Protein AF-0000000084926993 (afdb_homodimer)

Sequence (156 aa):
MLLSEIKNSKPVVSQRSGRIVGSSESLEFVIDDEGNILSIELKKKRGFRWETEVILWDDIVVIGEDVIIANIKEGEHEMLLSEIKNSKPVVSQRSGRIVGSSESLEFVIDDEGNILSIELKKKRGFRWETEVILWDDIVVIGEDVIIANIKEGEHE

Solvent-accessible surface area (backbone atoms only — not comparable to full-atom values): 9085 Å² total; per-residue (Å²): 134,83,78,67,79,68,77,69,72,25,45,30,28,25,60,72,52,20,36,70,66,32,36,53,76,54,51,40,78,40,63,51,97,87,68,46,74,55,27,36,35,24,54,27,72,57,89,95,41,80,41,78,45,78,43,50,47,86,31,52,71,32,85,23,79,51,24,30,35,24,61,58,87,75,77,74,89,126,136,82,79,67,79,69,78,69,72,24,45,30,26,24,59,70,53,20,37,70,65,31,35,52,76,54,52,40,80,40,63,51,96,86,68,46,73,55,27,37,35,23,52,27,72,57,87,94,41,80,42,78,45,77,45,49,46,88,30,52,70,31,84,25,80,51,25,30,36,25,61,58,88,75,76,74,89,125

Organism: Caldicellulosiruptor owensensis (strain ATCC 700167 / DSM 13100 / OL) (NCBI:txid632518)

pLDDT: mean 87.92, std 17.5, range [30.42, 98.44]

Foldseek 3Di:
DPPPVPPDWAFEAAPVPRDGPATPVQKDFDADPVGDTFWIWGWDDDDPDIDIDIAGPVQFDDPDPRHTYGNGDPDDDD/DPPPVPPDWAFEAAPVPRDGPATPVQKDFDADPVGDTFWIWGWDDDDPDIDIDIAGPVQFDDPDPRHTYGHGDPDDDD

Nearest PDB structures (foldseek):
  8qqn-assembly1_PG  TM=6.138E-01  e=1.942E-01  Haloferax tailed virus 1
  8qsy-assembly1_PK  TM=6.026E-01  e=4.173E-01  Haloferax tailed virus 1
  8x15-assembly1_O  TM=6.884E-01  e=2.167E+00  Homo sapiens
  8oo7-assembly1_D  TM=4.786E-01  e=3.904E+00  Thermochaetoides thermophila
  6jzb-assembly1_A  TM=3.628E-01  e=8.388E+00  Streptococcus pneumoniae

Secondary structure (DSSP, 8-state):
-------PPPEEEETTT--EEEEGGG-EEEE-TTS-EEEEEEEEEETTEEEEEEEEGGGEEEE-SS-EEE--------/-------PPPEEEETTT--EEEEGGG-EEEE-TTS-EEEEEEEEEETTEEEEEEEEGGGEEEE-SS-EEE--------

Radius of gyration: 17.93 Å; Cα contacts (8 Å, |Δi|>4): 314; chains: 2; bounding box: 42×51×43 Å

Structure (mmCIF, N/CA/C/O backbone):
data_AF-0000000084926993-model_v1
#
loop_
_entity.id
_entity.type
_entity.pdbx_description
1 polymer 'PRC-barrel domain-containing protein'
#
loop_
_atom_site.group_PDB
_atom_site.id
_atom_site.type_symbol
_atom_site.label_atom_id
_atom_site.label_alt_id
_atom_site.label_comp_id
_atom_site.label_asym_id
_atom_site.label_entity_id
_atom_site.label_seq_id
_atom_site.pdbx_PDB_ins_code
_atom_site.Cartn_x
_atom_site.Cartn_y
_atom_site.Cartn_z
_atom_site.occupancy
_atom_site.B_iso_or_equiv
_atom_site.auth_seq_id
_atom_site.auth_comp_id
_atom_site.auth_asym_id
_atom_site.auth_atom_id
_ato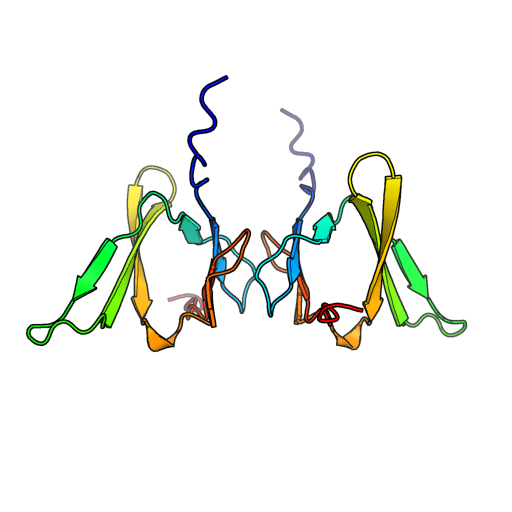m_site.pdbx_PDB_model_num
ATOM 1 N N . MET A 1 1 ? 21.281 12.617 -20.172 1 38.59 1 MET A N 1
ATOM 2 C CA . MET A 1 1 ? 20.266 12.234 -19.188 1 38.59 1 MET A CA 1
ATOM 3 C C . MET A 1 1 ? 20.844 12.25 -17.781 1 38.59 1 MET A C 1
ATOM 5 O O . MET A 1 1 ? 21.781 11.492 -17.484 1 38.59 1 MET A O 1
ATOM 9 N N . LEU A 1 2 ? 21.047 13.43 -17.062 1 42.28 2 LEU A N 1
ATOM 10 C CA . LEU A 1 2 ? 21.516 13.797 -15.727 1 42.28 2 LEU A CA 1
ATOM 11 C C . LEU A 1 2 ? 20.812 12.977 -14.648 1 42.28 2 LEU A C 1
ATOM 13 O O . LEU A 1 2 ? 19.578 12.922 -14.625 1 42.28 2 LEU A O 1
ATOM 17 N N . LEU A 1 3 ? 21.406 11.938 -14.211 1 45.06 3 LEU A N 1
ATOM 18 C CA . LEU A 1 3 ? 20.984 10.859 -13.32 1 45.06 3 LEU A CA 1
ATOM 19 C C . LEU A 1 3 ? 20.328 11.414 -12.062 1 45.06 3 LEU A C 1
ATOM 21 O O . LEU A 1 3 ? 20.891 11.328 -10.969 1 45.06 3 LEU A O 1
ATOM 25 N N . SER A 1 4 ? 19.938 12.711 -11.945 1 46.06 4 SER A N 1
ATOM 26 C CA . SER A 1 4 ? 19.281 13.156 -10.719 1 46.06 4 SER A CA 1
ATOM 27 C C . SER A 1 4 ? 18.312 12.102 -10.195 1 46.06 4 SER A C 1
ATOM 29 O O . SER A 1 4 ? 17.5 11.578 -10.961 1 46.06 4 SER A O 1
ATOM 31 N N . GLU A 1 5 ? 18.656 11.18 -9.367 1 48.94 5 GLU A N 1
ATOM 32 C CA . GLU A 1 5 ? 17.766 10.242 -8.68 1 48.94 5 GLU A CA 1
ATOM 33 C C . GLU A 1 5 ? 16.422 10.891 -8.359 1 48.94 5 GLU A C 1
ATOM 35 O O . GLU A 1 5 ? 16.297 11.633 -7.383 1 48.94 5 GLU A O 1
ATOM 40 N N . ILE A 1 6 ? 15.711 11.492 -9.211 1 53.34 6 ILE A N 1
ATOM 41 C CA . ILE A 1 6 ? 14.391 12.117 -9.133 1 53.34 6 ILE A CA 1
ATOM 42 C C . ILE A 1 6 ? 13.523 11.359 -8.133 1 53.34 6 ILE A C 1
ATOM 44 O O . ILE A 1 6 ? 13.25 10.164 -8.312 1 53.34 6 ILE A O 1
ATOM 48 N N . LYS A 1 7 ? 13.867 11.617 -6.926 1 61.44 7 LYS A N 1
ATOM 49 C CA . LYS A 1 7 ? 12.977 11.078 -5.902 1 61.44 7 LYS A CA 1
ATOM 50 C C . LYS A 1 7 ? 11.516 11.195 -6.328 1 61.44 7 LYS A C 1
ATOM 52 O O . LYS A 1 7 ? 11.023 12.305 -6.562 1 61.44 7 LYS A O 1
ATOM 57 N N . ASN A 1 8 ? 10.898 10.18 -6.891 1 80.56 8 ASN A N 1
ATOM 58 C CA . ASN A 1 8 ? 9.516 10.133 -7.34 1 80.56 8 ASN A CA 1
ATOM 59 C C . ASN A 1 8 ? 8.539 10.188 -6.168 1 80.56 8 ASN A C 1
ATOM 61 O O . ASN A 1 8 ? 8.875 9.773 -5.055 1 80.56 8 ASN A O 1
ATOM 65 N N . SER A 1 9 ? 7.566 11.023 -6.371 1 93.31 9 SER A N 1
ATOM 66 C CA . SER A 1 9 ? 6.469 11.102 -5.414 1 93.31 9 SER A CA 1
ATOM 67 C C . SER A 1 9 ? 5.938 9.711 -5.07 1 93.31 9 SER A C 1
ATOM 69 O O . SER A 1 9 ? 5.75 8.875 -5.957 1 93.31 9 SER A O 1
ATOM 71 N N . LYS A 1 10 ? 5.945 9.469 -3.77 1 96.44 10 LYS A N 1
ATOM 72 C CA . LYS A 1 10 ? 5.395 8.203 -3.293 1 96.44 10 LYS A CA 1
ATOM 73 C C . LYS A 1 10 ? 3.973 8.383 -2.771 1 96.44 10 LYS A C 1
ATOM 75 O O . LYS A 1 10 ? 3.711 9.281 -1.966 1 96.44 10 LYS A O 1
ATOM 80 N N . PRO A 1 11 ? 3.061 7.539 -3.289 1 96.94 11 PRO A N 1
ATOM 81 C CA . PRO A 1 11 ? 1.726 7.605 -2.689 1 96.94 11 PRO A CA 1
ATOM 82 C C . PRO A 1 11 ? 1.713 7.176 -1.226 1 96.94 11 PRO A C 1
ATOM 84 O O . PRO A 1 11 ? 2.5 6.312 -0.826 1 96.94 11 PRO A O 1
ATOM 87 N N . VAL A 1 12 ? 0.849 7.82 -0.45 1 97.56 12 VAL A N 1
ATOM 88 C CA . VAL A 1 12 ? 0.584 7.406 0.925 1 97.56 12 VAL A CA 1
ATOM 89 C C . VAL A 1 12 ? -0.721 6.617 0.986 1 97.56 12 VAL A C 1
ATOM 91 O O . VAL A 1 12 ? -1.783 7.133 0.628 1 97.56 12 VAL A O 1
ATOM 94 N N . VAL A 1 13 ? -0.571 5.395 1.457 1 97.31 13 VAL A N 1
ATOM 95 C CA . VAL A 1 13 ? -1.697 4.469 1.377 1 97.31 13 VAL A CA 1
ATOM 96 C C . VAL A 1 13 ? -2.131 4.059 2.783 1 97.31 13 VAL A C 1
ATOM 98 O O . VAL A 1 13 ? -1.29 3.838 3.658 1 97.31 13 VAL A O 1
ATOM 101 N N . SER A 1 14 ? -3.51 4.008 2.959 1 96.94 14 SER A N 1
ATOM 102 C CA . SER A 1 14 ? -4.07 3.49 4.203 1 96.94 14 SER A CA 1
ATOM 103 C C . SER A 1 14 ? -3.959 1.97 4.266 1 96.94 14 SER A C 1
ATOM 105 O O . SER A 1 14 ? -4.43 1.269 3.369 1 96.94 14 SER A O 1
ATOM 107 N N . GLN A 1 15 ? -3.33 1.521 5.305 1 96.56 15 GLN A N 1
ATOM 108 C CA . GLN A 1 15 ? -3.152 0.084 5.488 1 96.56 15 GLN A CA 1
ATOM 109 C C . GLN A 1 15 ? -4.496 -0.634 5.539 1 96.56 15 GLN A C 1
ATOM 111 O O . GLN A 1 15 ? -4.629 -1.751 5.035 1 96.56 15 GLN A O 1
ATOM 116 N N . ARG A 1 16 ? -5.461 0.082 6.012 1 95.69 16 ARG A N 1
ATOM 117 C CA . ARG A 1 16 ? -6.75 -0.543 6.289 1 95.69 16 ARG A CA 1
ATOM 118 C C . ARG A 1 16 ? -7.602 -0.623 5.027 1 95.69 16 ARG A C 1
ATOM 120 O O . ARG A 1 16 ? -8.141 -1.683 4.703 1 95.69 16 ARG A O 1
ATOM 127 N N . SER A 1 17 ? -7.719 0.468 4.297 1 95.62 17 SER A N 1
ATOM 128 C CA . SER A 1 17 ? -8.656 0.511 3.18 1 95.62 17 SER A CA 1
ATOM 129 C C . SER A 1 17 ? -7.934 0.371 1.844 1 95.62 17 SER A C 1
ATOM 131 O O . SER A 1 17 ? -8.57 0.136 0.812 1 95.62 17 SER A O 1
ATOM 133 N N . GLY A 1 18 ? -6.645 0.482 1.858 1 96.94 18 GLY A N 1
ATOM 134 C CA . GLY A 1 18 ? -5.891 0.492 0.613 1 96.94 18 GLY A CA 1
ATOM 135 C C . GLY A 1 18 ? -6.09 1.761 -0.193 1 96.94 18 GLY A C 1
ATOM 136 O O . GLY A 1 18 ? -5.719 1.821 -1.366 1 96.94 18 GLY A O 1
ATOM 137 N N . ARG A 1 19 ? -6.742 2.773 0.416 1 95.56 19 ARG A N 1
ATOM 138 C CA . ARG A 1 19 ? -6.973 4.039 -0.276 1 95.56 19 ARG A CA 1
ATOM 139 C C . ARG A 1 19 ? -5.715 4.902 -0.273 1 95.56 19 ARG A C 1
ATOM 141 O O . ARG A 1 19 ? -5.035 5.012 0.749 1 95.56 19 ARG A O 1
ATOM 148 N N . ILE A 1 20 ? -5.488 5.496 -1.408 1 95.38 20 ILE A N 1
ATOM 149 C CA . ILE A 1 20 ? -4.438 6.508 -1.476 1 95.38 20 ILE A CA 1
ATOM 150 C C . ILE A 1 20 ? -4.953 7.828 -0.912 1 95.38 20 ILE A C 1
ATOM 152 O O . ILE A 1 20 ? -5.926 8.391 -1.422 1 95.38 20 ILE A O 1
ATOM 156 N N . VAL A 1 21 ? -4.266 8.375 0.109 1 94 21 VAL A N 1
ATOM 157 C CA . VAL A 1 21 ? -4.793 9.547 0.809 1 94 21 VAL A CA 1
ATOM 158 C C . VAL A 1 21 ? -3.99 10.789 0.422 1 94 21 VAL A C 1
ATOM 160 O O . VAL A 1 21 ? -4.344 11.906 0.802 1 94 21 VAL A O 1
ATOM 163 N N . GLY A 1 22 ? -2.855 10.578 -0.222 1 94.56 22 GLY A N 1
ATOM 164 C CA . GLY A 1 22 ? -1.979 11.664 -0.63 1 94.56 22 GLY A CA 1
ATOM 165 C C . GLY A 1 22 ? -0.66 11.18 -1.205 1 94.56 22 GLY A C 1
ATOM 166 O O . GLY A 1 22 ? -0.545 10.031 -1.631 1 94.56 22 GLY A O 1
ATOM 167 N N . SER A 1 23 ? 0.221 12.133 -1.281 1 95.25 23 SER A N 1
ATOM 168 C CA . SER A 1 23 ? 1.527 11.828 -1.854 1 95.25 23 SER A CA 1
ATOM 169 C C . SER A 1 23 ? 2.648 12.484 -1.055 1 95.25 23 SER A C 1
ATOM 171 O O . SER A 1 23 ? 2.43 13.484 -0.376 1 95.25 23 SER A O 1
ATOM 173 N N . SER A 1 24 ? 3.791 11.875 -1.234 1 95.69 24 SER A N 1
ATOM 174 C CA . SER A 1 24 ? 4.938 12.359 -0.471 1 95.69 24 SER A CA 1
ATOM 175 C C . SER A 1 24 ? 5.391 13.734 -0.963 1 95.69 24 SER A C 1
ATOM 177 O O . SER A 1 24 ? 6.113 14.438 -0.263 1 95.69 24 SER A O 1
ATOM 179 N N . GLU A 1 25 ? 4.988 14.094 -2.129 1 93.06 25 GLU A N 1
ATOM 180 C CA . GLU A 1 25 ? 5.449 15.352 -2.713 1 93.06 25 GLU A CA 1
ATOM 181 C C . GLU A 1 25 ? 4.93 16.547 -1.925 1 93.06 25 GLU A C 1
ATOM 183 O O . GLU A 1 25 ? 5.547 17.609 -1.927 1 93.06 25 GLU A O 1
ATOM 188 N N . SER A 1 26 ? 3.826 16.344 -1.287 1 92.81 26 SER A N 1
ATOM 189 C CA . SER A 1 26 ? 3.227 17.469 -0.567 1 92.81 26 SER A CA 1
ATOM 190 C C . SER A 1 26 ? 3.371 17.297 0.941 1 92.81 26 SER A C 1
ATOM 192 O O . SER A 1 26 ? 2.834 18.094 1.716 1 92.81 26 SER A O 1
ATOM 194 N N . LEU A 1 27 ? 4.086 16.344 1.309 1 94.56 27 LEU A N 1
ATOM 195 C CA . LEU A 1 27 ? 4.141 15.961 2.715 1 94.56 27 LEU A CA 1
ATOM 196 C C . LEU A 1 27 ? 4.898 17 3.533 1 94.56 27 LEU A C 1
ATOM 198 O O . LEU A 1 27 ? 5.945 17.484 3.102 1 94.56 27 LEU A O 1
ATOM 202 N N . GLU A 1 28 ? 4.344 17.406 4.789 1 96.56 28 GLU A N 1
ATOM 203 C CA . GLU A 1 28 ? 5.02 18.25 5.762 1 96.56 28 GLU A CA 1
ATOM 204 C C . GLU A 1 28 ? 5.117 17.562 7.121 1 96.56 28 GLU A C 1
ATOM 206 O O . GLU A 1 28 ? 4.164 16.922 7.57 1 96.56 28 GLU A O 1
ATOM 211 N N . PHE A 1 29 ? 6.238 17.734 7.719 1 97.56 29 PHE A N 1
ATOM 212 C CA . PHE A 1 29 ? 6.426 17.188 9.055 1 97.56 29 PHE A CA 1
ATOM 213 C C . PHE A 1 29 ? 5.961 18.172 10.117 1 97.56 29 PHE A C 1
ATOM 215 O O . PHE A 1 29 ? 6.188 19.375 10 1 97.56 29 PHE A O 1
ATOM 222 N N . VAL A 1 30 ? 5.273 17.75 11.109 1 97.69 30 VAL A N 1
ATOM 223 C CA . VAL A 1 30 ? 5.004 18.484 12.336 1 97.69 30 VAL A CA 1
ATO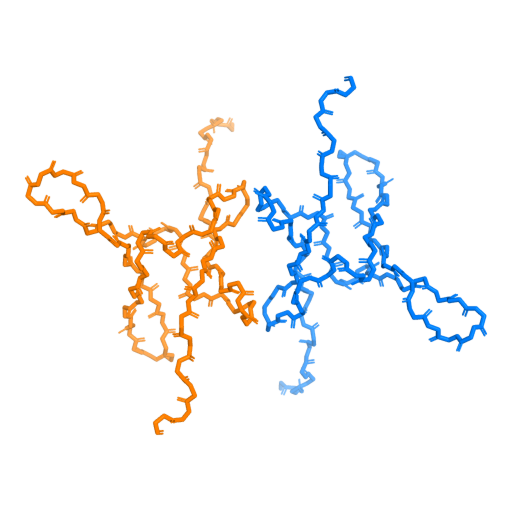M 224 C C . VAL A 1 30 ? 6.016 18.094 13.414 1 97.69 30 VAL A C 1
ATOM 226 O O . VAL A 1 30 ? 6.047 16.953 13.859 1 97.69 30 VAL A O 1
ATOM 229 N N . ILE A 1 31 ? 6.832 19.094 13.875 1 97.75 31 ILE A N 1
ATOM 230 C CA . ILE A 1 31 ? 7.945 18.812 14.773 1 97.75 31 ILE A CA 1
ATOM 231 C C . ILE A 1 31 ? 7.734 19.562 16.094 1 97.75 31 ILE A C 1
ATOM 233 O O . ILE A 1 31 ? 7.32 20.719 16.094 1 97.75 31 ILE A O 1
ATOM 237 N N . ASP A 1 32 ? 7.922 18.828 17.156 1 97.38 32 ASP A N 1
ATOM 238 C CA . ASP A 1 32 ? 7.773 19.516 18.438 1 97.38 32 ASP A CA 1
ATOM 239 C C . ASP A 1 32 ? 9.016 20.328 18.781 1 97.38 32 ASP A C 1
ATOM 241 O O . ASP A 1 32 ? 9.945 20.406 17.969 1 97.38 32 ASP A O 1
ATOM 245 N N . ASP A 1 33 ? 9.047 20.891 19.969 1 97.25 33 ASP A N 1
ATOM 246 C CA . ASP A 1 33 ? 10.109 21.812 20.375 1 97.25 33 ASP A CA 1
ATOM 247 C C . ASP A 1 33 ? 11.43 21.078 20.562 1 97.25 33 ASP A C 1
ATOM 249 O O . ASP A 1 33 ? 12.5 21.688 20.516 1 97.25 33 ASP A O 1
ATOM 253 N N . GLU A 1 34 ? 11.359 19.812 20.812 1 97.25 34 GLU A N 1
ATOM 254 C CA . GLU A 1 34 ? 12.555 19.016 21.062 1 97.25 34 GLU A CA 1
ATOM 255 C C . GLU A 1 34 ? 13.102 18.422 19.781 1 97.25 34 GLU A C 1
ATOM 257 O O . GLU A 1 34 ? 14.164 17.781 19.781 1 97.25 34 GLU A O 1
ATOM 262 N N . GLY A 1 35 ? 12.461 18.594 18.688 1 96.88 35 GLY A N 1
ATOM 263 C CA . GLY A 1 35 ? 12.953 18.125 17.406 1 96.88 35 GLY A CA 1
ATOM 264 C C . GLY A 1 35 ? 12.391 16.781 17 1 96.88 35 GLY A C 1
ATOM 265 O O . GLY A 1 35 ? 12.82 16.188 16.016 1 96.88 35 GLY A O 1
ATOM 266 N N . ASN A 1 36 ? 11.391 16.375 17.75 1 97.5 36 ASN A N 1
ATOM 267 C CA . ASN A 1 36 ? 10.773 15.094 17.406 1 97.5 36 ASN A CA 1
ATOM 268 C C . ASN A 1 36 ? 9.656 15.273 16.375 1 97.5 36 ASN A C 1
ATOM 270 O O . ASN A 1 36 ? 8.906 16.25 16.438 1 97.5 36 ASN A O 1
ATOM 274 N N . ILE A 1 37 ? 9.656 14.273 15.523 1 97.69 37 ILE A N 1
ATOM 275 C CA . ILE A 1 37 ? 8.547 14.305 14.578 1 97.69 37 ILE A CA 1
ATOM 276 C C . ILE A 1 37 ? 7.281 13.781 15.258 1 97.69 37 ILE A C 1
ATOM 278 O O . ILE A 1 37 ? 7.262 12.656 15.766 1 97.69 37 ILE A O 1
ATOM 282 N N . LEU A 1 38 ? 6.25 14.539 15.234 1 97.88 38 LEU A N 1
ATOM 283 C CA . LEU A 1 38 ? 4.992 14.172 15.875 1 97.88 38 LEU A CA 1
ATOM 284 C C . LEU A 1 38 ? 4.023 13.57 14.867 1 97.88 38 LEU A C 1
ATOM 286 O O . LEU A 1 38 ? 3.35 12.578 15.164 1 97.88 38 LEU A O 1
ATOM 290 N N . SER A 1 39 ? 3.9 14.164 13.695 1 98.12 39 SER A N 1
ATOM 291 C CA . SER A 1 39 ? 2.971 13.734 12.656 1 98.12 39 SER A CA 1
ATOM 292 C C . SER A 1 39 ? 3.387 14.266 11.289 1 98.12 39 SER A C 1
ATOM 294 O O . SER A 1 39 ? 4.305 15.086 11.188 1 98.12 39 SER A O 1
ATOM 296 N N . ILE A 1 40 ? 2.828 13.734 10.32 1 97.81 40 ILE A N 1
ATOM 297 C CA . ILE A 1 40 ? 2.967 14.289 8.977 1 97.81 40 ILE A CA 1
ATOM 298 C C . ILE A 1 40 ? 1.623 14.828 8.492 1 97.81 40 ILE A C 1
ATOM 300 O O . ILE A 1 40 ? 0.567 14.352 8.922 1 97.81 40 ILE A O 1
ATOM 304 N N . GLU A 1 41 ? 1.713 15.766 7.637 1 97.12 41 GLU A N 1
ATOM 305 C CA . GLU A 1 41 ? 0.532 16.344 7.008 1 97.12 41 GLU A CA 1
ATOM 306 C C . GLU A 1 41 ? 0.629 16.281 5.484 1 97.12 41 GLU A C 1
ATOM 308 O O . GLU A 1 41 ? 1.646 16.672 4.902 1 97.12 41 GLU A O 1
ATOM 313 N N . LEU A 1 42 ? -0.429 15.727 4.949 1 95.56 42 LEU A N 1
ATOM 314 C CA . LEU A 1 42 ? -0.521 15.625 3.498 1 95.56 42 LEU A CA 1
ATOM 315 C C . LEU A 1 42 ? -1.615 16.547 2.957 1 95.56 42 LEU A C 1
ATOM 317 O O . LEU A 1 42 ? -2.682 16.672 3.562 1 95.56 42 LEU A O 1
ATOM 321 N N . LYS A 1 43 ? -1.318 17.047 1.778 1 93.38 43 LYS A N 1
ATOM 322 C CA . LYS A 1 43 ? -2.365 17.781 1.069 1 93.38 43 LYS A CA 1
ATOM 323 C C . LYS A 1 43 ? -3.064 16.875 0.05 1 93.38 43 LYS A C 1
ATOM 325 O O . LYS A 1 43 ? -2.412 16.125 -0.672 1 93.38 43 LYS A O 1
ATOM 330 N N . LYS A 1 44 ? -4.34 16.922 0.159 1 85.62 44 LYS A N 1
ATOM 331 C CA . LYS A 1 44 ? -5.129 16.156 -0.8 1 85.62 44 LYS A CA 1
ATOM 332 C C . LYS A 1 44 ? -6.316 16.969 -1.308 1 85.62 44 LYS A C 1
ATOM 334 O O . LYS A 1 44 ? -6.805 17.859 -0.616 1 85.62 44 LYS A O 1
ATOM 339 N N . LYS A 1 45 ? -6.59 16.594 -2.502 1 85.25 45 LYS A N 1
ATOM 340 C CA . LYS A 1 45 ? -7.754 17.25 -3.086 1 85.25 45 LYS A CA 1
ATOM 341 C C . LYS A 1 45 ? -9.023 16.438 -2.859 1 85.25 45 LYS A C 1
ATOM 343 O O . LYS A 1 45 ? -9.008 15.211 -2.99 1 85.25 45 LYS A O 1
ATOM 348 N N . ARG A 1 46 ? -10.008 16.969 -2.373 1 82.62 46 ARG A N 1
ATOM 349 C CA . ARG A 1 46 ? -11.367 16.438 -2.332 1 82.62 46 ARG A CA 1
ATOM 350 C C . ARG A 1 46 ? -12.305 17.25 -3.213 1 82.62 46 ARG A C 1
ATOM 352 O O . ARG A 1 46 ? -12.805 18.297 -2.793 1 82.62 46 ARG A O 1
ATOM 359 N N . GLY A 1 47 ? -12.508 16.672 -4.348 1 85.62 47 GLY A N 1
ATOM 360 C CA . GLY A 1 47 ? -13.227 17.484 -5.316 1 85.62 47 GLY A CA 1
ATOM 361 C C . GLY A 1 47 ? -12.484 18.766 -5.695 1 85.62 47 GLY A C 1
ATOM 362 O O . GLY A 1 47 ? -11.367 18.703 -6.207 1 85.62 47 GLY A O 1
ATOM 363 N N . PHE A 1 48 ? -13.047 19.953 -5.367 1 89.5 48 PHE A N 1
ATOM 364 C CA . PHE A 1 48 ? -12.43 21.234 -5.719 1 89.5 48 PHE A CA 1
ATOM 365 C C . PHE A 1 48 ? -11.719 21.844 -4.52 1 89.5 48 PHE A C 1
ATOM 367 O O . PHE A 1 48 ? -11.055 22.875 -4.645 1 89.5 48 PHE A O 1
ATOM 374 N N . ARG A 1 49 ? -11.852 21.156 -3.424 1 90.69 49 ARG A N 1
ATOM 375 C CA . ARG A 1 49 ? -11.258 21.688 -2.201 1 90.69 49 ARG A CA 1
ATOM 376 C C . ARG A 1 49 ? -10 20.922 -1.821 1 90.69 49 ARG A C 1
ATOM 378 O O . ARG A 1 49 ? -9.938 19.703 -2.006 1 90.69 49 ARG A O 1
ATOM 385 N N . TRP A 1 50 ? -9.109 21.734 -1.322 1 90.19 50 TRP A N 1
ATOM 386 C CA . TRP A 1 50 ? -7.922 21.109 -0.75 1 90.19 50 TRP A CA 1
ATOM 387 C C . TRP A 1 50 ? -8.133 20.781 0.725 1 90.19 50 TRP A C 1
ATOM 389 O O . TRP A 1 50 ? -8.672 21.609 1.474 1 90.19 50 TRP A O 1
ATOM 399 N N . GLU A 1 51 ? -7.801 19.5 1.047 1 90.5 51 GLU A N 1
ATOM 400 C CA . GLU A 1 51 ? -7.891 19.062 2.439 1 90.5 51 GLU A CA 1
ATOM 401 C C . GLU A 1 51 ? -6.543 18.578 2.955 1 90.5 51 GLU A C 1
ATOM 403 O O . GLU A 1 51 ? -5.656 18.234 2.168 1 90.5 51 GLU A O 1
ATOM 408 N N . THR A 1 52 ? -6.426 18.703 4.25 1 92.56 52 THR A N 1
ATOM 409 C CA . THR A 1 52 ? -5.203 18.234 4.895 1 92.56 52 THR A CA 1
ATOM 410 C C . THR A 1 52 ? -5.457 16.938 5.656 1 92.56 52 THR A C 1
ATOM 412 O O . THR A 1 52 ? -6.422 16.844 6.418 1 92.56 52 THR A O 1
ATOM 415 N N . GLU A 1 53 ? -4.637 15.953 5.309 1 93.81 53 GLU A N 1
ATOM 416 C CA . GLU A 1 53 ? -4.641 14.703 6.066 1 93.81 53 GLU A CA 1
ATOM 417 C C . GLU A 1 53 ? -3.492 14.664 7.07 1 93.81 53 GLU A C 1
ATOM 419 O O . GLU A 1 53 ? -2.338 14.914 6.711 1 93.81 53 GLU A O 1
ATOM 424 N N . VAL A 1 54 ? -3.855 14.398 8.352 1 95.69 54 VAL A N 1
ATOM 425 C CA . VAL A 1 54 ? -2.828 14.312 9.383 1 95.69 54 VAL A CA 1
ATOM 426 C C . VAL A 1 54 ? -2.646 12.859 9.805 1 95.69 54 VAL A C 1
ATOM 428 O O . VAL A 1 54 ? -3.621 12.172 10.125 1 95.69 54 VAL A O 1
ATOM 431 N N . ILE A 1 55 ? -1.459 12.43 9.727 1 97.19 55 ILE A N 1
ATOM 432 C CA . ILE A 1 55 ? -1.123 11.07 10.141 1 97.19 55 ILE A CA 1
ATOM 433 C C . ILE A 1 55 ? -0.063 11.117 11.242 1 97.19 55 ILE A C 1
ATOM 435 O O . ILE A 1 55 ? 0.994 11.727 11.07 1 97.19 55 ILE A O 1
ATOM 439 N N . LEU A 1 56 ? -0.349 10.492 12.398 1 97.75 56 LEU A N 1
ATOM 440 C CA . LEU A 1 56 ? 0.639 10.445 13.469 1 97.75 56 LEU A CA 1
ATOM 441 C C . LEU A 1 56 ? 1.872 9.656 13.039 1 97.75 56 LEU A C 1
ATOM 443 O O . LEU A 1 56 ? 1.756 8.648 12.344 1 97.75 56 LEU A O 1
ATOM 447 N N . TRP A 1 57 ? 3.016 10.031 13.477 1 97.88 57 TRP A N 1
ATOM 448 C CA . TRP A 1 57 ? 4.262 9.367 13.125 1 97.88 57 TRP A CA 1
ATOM 449 C C . TRP A 1 57 ? 4.223 7.895 13.523 1 97.88 57 TRP A C 1
ATOM 451 O O . TRP A 1 57 ? 4.656 7.023 12.758 1 97.88 57 TRP A O 1
ATOM 461 N N . ASP A 1 58 ? 3.625 7.699 14.609 1 97.38 58 ASP A N 1
ATOM 462 C CA . ASP A 1 58 ? 3.543 6.336 15.125 1 97.38 58 ASP A CA 1
ATOM 463 C C . ASP A 1 58 ? 2.584 5.488 14.289 1 97.38 58 ASP A C 1
ATOM 465 O O . ASP A 1 58 ? 2.562 4.262 14.414 1 97.38 58 ASP A O 1
ATOM 469 N N . ASP A 1 59 ? 1.87 6.109 13.367 1 97.69 59 ASP A N 1
ATOM 470 C CA . ASP A 1 59 ? 0.923 5.387 12.523 1 97.69 59 ASP A CA 1
ATOM 471 C C . ASP A 1 59 ? 1.534 5.066 11.164 1 97.69 59 ASP A C 1
ATOM 473 O O . ASP A 1 59 ? 0.916 4.387 10.344 1 97.69 59 ASP A O 1
ATOM 477 N N . ILE A 1 60 ? 2.691 5.547 10.992 1 98.06 60 ILE A N 1
ATOM 478 C CA . ILE A 1 60 ? 3.42 5.148 9.789 1 98.06 60 ILE A CA 1
ATOM 479 C C . ILE A 1 60 ? 3.916 3.711 9.938 1 98.06 60 ILE A C 1
ATOM 481 O O . ILE A 1 60 ? 4.637 3.393 10.883 1 98.06 60 ILE A O 1
ATOM 485 N N . VAL A 1 61 ? 3.467 2.941 9.023 1 96.88 61 VAL A N 1
ATOM 486 C CA . VAL A 1 61 ? 3.793 1.521 9.094 1 96.88 61 VAL A CA 1
ATOM 487 C C . VAL A 1 61 ? 5.152 1.271 8.445 1 96.88 61 VAL A C 1
ATOM 489 O O . VAL A 1 61 ? 6.023 0.636 9.039 1 96.88 61 VAL A O 1
ATOM 492 N N . VAL A 1 62 ? 5.324 1.778 7.168 1 96.56 62 VAL A N 1
ATOM 493 C CA . VAL A 1 62 ? 6.582 1.62 6.445 1 96.56 62 VAL A CA 1
ATOM 494 C C . VAL A 1 62 ? 6.75 2.758 5.441 1 96.56 62 VAL A C 1
ATOM 496 O O . VAL A 1 62 ? 5.781 3.18 4.805 1 96.56 62 VAL A O 1
ATOM 499 N N . ILE A 1 63 ? 7.922 3.293 5.406 1 97.44 63 ILE A N 1
ATOM 500 C CA . ILE A 1 63 ? 8.336 4.129 4.281 1 97.44 63 ILE A CA 1
ATOM 501 C C . ILE A 1 63 ? 8.953 3.256 3.191 1 97.44 63 ILE A C 1
ATOM 503 O O . ILE A 1 63 ? 10.156 2.967 3.227 1 97.44 63 ILE A O 1
ATOM 507 N N . GLY A 1 64 ? 8.133 2.861 2.354 1 96.56 64 GLY A N 1
ATOM 508 C CA . GLY A 1 64 ? 8.531 1.843 1.394 1 96.56 64 GLY A CA 1
ATOM 509 C C . GLY A 1 64 ? 9.32 2.396 0.225 1 96.56 64 GLY A C 1
ATOM 510 O O . GLY A 1 64 ? 9.5 3.611 0.109 1 96.56 64 GLY A O 1
ATOM 511 N N . GLU A 1 65 ? 9.773 1.408 -0.531 1 94.94 65 GLU A N 1
ATOM 512 C CA . GLU A 1 65 ? 10.523 1.779 -1.728 1 94.94 65 GLU A CA 1
ATOM 513 C C . GLU A 1 65 ? 9.648 2.553 -2.709 1 94.94 65 GLU A C 1
ATOM 515 O O . GLU A 1 65 ? 10.078 3.568 -3.264 1 94.94 65 GLU A O 1
ATOM 520 N N . ASP A 1 66 ? 8.414 2.057 -2.863 1 96.56 66 ASP A N 1
ATOM 521 C CA . ASP A 1 66 ? 7.531 2.639 -3.873 1 96.56 66 ASP A CA 1
ATOM 522 C C . ASP A 1 66 ? 6.363 3.379 -3.225 1 96.56 66 ASP A C 1
ATOM 524 O O . ASP A 1 66 ? 5.789 4.289 -3.826 1 96.56 66 ASP A O 1
ATOM 528 N N . VAL A 1 67 ? 5.988 3.039 -1.942 1 97.75 67 VAL A N 1
ATOM 529 C CA . VAL A 1 67 ? 4.832 3.658 -1.304 1 97.75 67 VAL A CA 1
ATOM 530 C C . VAL A 1 67 ? 5.117 3.877 0.18 1 97.75 67 VAL A C 1
ATOM 532 O O . VAL A 1 67 ? 6.035 3.271 0.738 1 97.75 67 VAL A O 1
ATOM 535 N N . ILE A 1 68 ? 4.348 4.773 0.723 1 98.44 68 ILE A N 1
ATOM 536 C CA . ILE A 1 68 ? 4.27 4.902 2.174 1 98.44 68 ILE A CA 1
ATOM 537 C C . ILE A 1 68 ? 2.971 4.273 2.678 1 98.44 68 ILE A C 1
ATOM 539 O O . ILE A 1 68 ? 1.885 4.621 2.205 1 98.44 68 ILE A O 1
ATOM 543 N N . ILE A 1 69 ? 3.021 3.322 3.574 1 98.38 69 ILE A N 1
ATOM 544 C CA . ILE A 1 69 ? 1.85 2.674 4.152 1 98.38 69 ILE A CA 1
ATOM 545 C C . ILE A 1 69 ? 1.619 3.191 5.57 1 98.38 69 ILE A C 1
ATOM 547 O O . ILE A 1 69 ? 2.541 3.211 6.391 1 98.38 69 ILE A O 1
ATOM 551 N N . ALA A 1 70 ? 0.416 3.656 5.793 1 98.25 70 ALA A N 1
ATOM 552 C CA . ALA A 1 70 ? 0.086 4.203 7.109 1 98.25 70 ALA A CA 1
ATOM 553 C C . ALA A 1 70 ? -1.232 3.635 7.625 1 98.25 70 ALA A C 1
ATOM 555 O O . ALA A 1 70 ? -2.121 3.299 6.836 1 98.25 70 ALA A O 1
ATOM 556 N N . ASN A 1 71 ? -1.302 3.447 8.898 1 96.69 71 ASN A N 1
ATOM 557 C CA . ASN A 1 71 ? -2.555 3.102 9.562 1 96.69 71 ASN A CA 1
ATOM 558 C C . ASN A 1 71 ? -3.422 4.332 9.797 1 96.69 71 ASN A C 1
ATOM 560 O O . ASN A 1 71 ? -3.287 5.008 10.82 1 96.69 71 ASN A O 1
ATOM 564 N N . ILE A 1 72 ? -4.266 4.637 8.898 1 93.94 72 ILE A N 1
ATOM 565 C CA . ILE A 1 72 ? -5.098 5.836 8.961 1 93.94 72 ILE A CA 1
ATOM 566 C C . ILE A 1 72 ? -6.484 5.477 9.492 1 93.94 72 ILE A C 1
ATOM 568 O O . ILE A 1 72 ? -7.113 4.535 9.008 1 93.94 72 ILE A O 1
ATOM 572 N N . LYS A 1 73 ? -6.906 6.129 10.516 1 85.06 73 LYS A N 1
ATOM 573 C CA . LYS A 1 73 ? -8.258 5.926 11.039 1 85.06 73 LYS A CA 1
ATOM 574 C C . LYS A 1 73 ? -9.297 6.578 10.141 1 85.06 73 LYS A C 1
ATOM 576 O O . LYS A 1 73 ? -9.305 7.801 9.969 1 85.06 73 LYS A O 1
ATOM 581 N N . GLU A 1 74 ? -9.867 5.906 9.164 1 78.19 74 GLU A N 1
ATOM 582 C CA . GLU A 1 74 ? -10.852 6.441 8.234 1 78.19 74 GLU A CA 1
ATOM 583 C C . GLU A 1 74 ? -12.258 6.398 8.828 1 78.19 74 GLU A C 1
ATOM 585 O O . GLU A 1 74 ? -12.633 5.422 9.477 1 78.19 74 GLU A O 1
ATOM 590 N N . GLY A 1 75 ? -12.727 7.383 9.672 1 60.56 75 GLY A N 1
ATOM 591 C CA . GLY A 1 75 ? -14.031 7.461 10.312 1 60.56 75 GLY A CA 1
ATOM 592 C C . GLY A 1 75 ? -15.156 6.969 9.43 1 60.56 75 GLY A C 1
ATOM 593 O O . GLY A 1 75 ? -15.078 7.066 8.203 1 60.56 75 GLY A O 1
ATOM 594 N N . GLU A 1 76 ? -15.961 5.828 9.844 1 48.5 76 GLU A N 1
ATOM 595 C CA . GLU A 1 76 ? -17.281 5.578 9.289 1 48.5 76 GLU A CA 1
ATOM 596 C C . GLU A 1 76 ? -18.047 6.883 9.055 1 48.5 76 GLU A C 1
ATOM 598 O O . GLU A 1 76 ? -17.656 7.93 9.578 1 48.5 76 GLU A O 1
ATOM 603 N N . HIS A 1 77 ? -19.422 7.039 8.383 1 38.88 77 HIS A N 1
ATOM 604 C CA . HIS A 1 77 ? -20.469 8.047 8.43 1 38.88 77 HIS A CA 1
ATOM 605 C C . HIS A 1 77 ? -20.5 8.758 9.781 1 38.88 77 HIS A C 1
ATOM 607 O O . HIS A 1 77 ? -20.641 8.117 10.82 1 38.88 77 HIS A O 1
ATOM 613 N N . GLU A 1 78 ? -19.938 9.961 9.914 1 30.42 78 GLU A N 1
ATOM 614 C CA . GLU A 1 78 ? -20.828 10.938 10.531 1 30.42 78 GLU A CA 1
ATOM 615 C C . GLU A 1 78 ? -22.141 11.039 9.766 1 30.42 78 GLU A C 1
ATOM 617 O O . GLU A 1 78 ? -22.172 10.883 8.547 1 30.42 78 GLU A O 1
ATOM 622 N N . MET B 1 1 ? -19.141 9.57 -23.234 1 38.47 1 MET B N 1
ATOM 623 C CA . MET B 1 1 ? -18.203 9 -22.266 1 38.47 1 MET B CA 1
ATOM 624 C C . MET B 1 1 ? -18.875 7.902 -21.453 1 38.47 1 MET B C 1
ATOM 626 O O . MET B 1 1 ? -19.812 8.172 -20.703 1 38.47 1 MET B O 1
ATOM 630 N N . LEU B 1 2 ? -19.125 6.59 -21.922 1 42.22 2 LEU B N 1
ATOM 631 C CA . LEU B 1 2 ? -19.703 5.336 -21.453 1 42.22 2 LEU B CA 1
ATOM 632 C C . LEU B 1 2 ? -19.062 4.922 -20.125 1 42.22 2 LEU B C 1
ATOM 634 O O . LEU B 1 2 ? -17.844 4.879 -20 1 42.22 2 LEU B O 1
ATOM 638 N N . LEU B 1 3 ? -19.703 5.191 -19.031 1 44.91 3 LEU B N 1
ATOM 639 C CA . LEU B 1 3 ? -19.375 5.094 -17.609 1 44.91 3 LEU B CA 1
ATOM 640 C C . LEU B 1 3 ? -18.75 3.732 -17.297 1 44.91 3 LEU B C 1
ATOM 642 O O . LEU B 1 3 ? -19.375 2.908 -16.625 1 44.91 3 LEU B O 1
ATOM 646 N N . SER B 1 4 ? -18.344 2.877 -18.25 1 45.94 4 SER B N 1
ATOM 647 C CA . SER B 1 4 ? -17.75 1.596 -17.875 1 45.94 4 SER B CA 1
ATOM 648 C C . SER B 1 4 ? -16.844 1.74 -16.672 1 45.94 4 SER B C 1
ATOM 650 O O . SER B 1 4 ? -16 2.643 -16.609 1 45.94 4 SER B O 1
ATOM 652 N N . GLU B 1 5 ? -17.266 1.602 -15.453 1 49.09 5 GLU B N 1
ATOM 653 C CA . GLU B 1 5 ? -16.438 1.543 -14.242 1 49.09 5 GLU B CA 1
ATOM 654 C C . GLU B 1 5 ? -15.102 0.865 -14.516 1 49.09 5 GLU B C 1
ATOM 656 O O . GLU B 1 5 ? -15.016 -0.364 -14.523 1 49.09 5 GLU B O 1
ATOM 661 N N . ILE B 1 6 ? -14.32 1.184 -15.445 1 53.47 6 ILE B N 1
ATOM 662 C CA . ILE B 1 6 ? -12.992 0.728 -15.836 1 53.47 6 ILE B CA 1
ATOM 663 C C . ILE B 1 6 ? -12.195 0.327 -14.602 1 53.4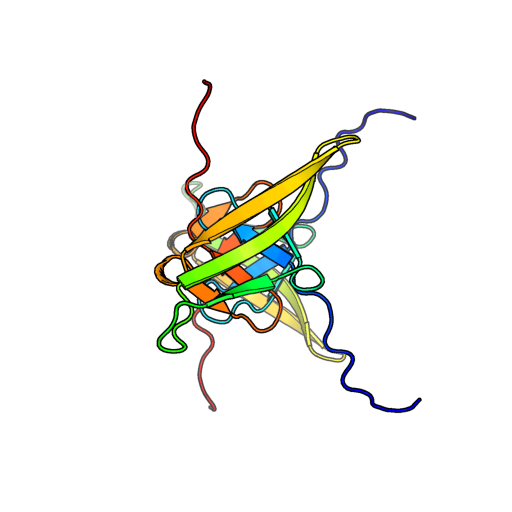7 6 ILE B C 1
ATOM 665 O O . ILE B 1 6 ? -11.938 1.158 -13.727 1 53.47 6 ILE B O 1
ATOM 669 N N . LYS B 1 7 ? -12.633 -0.777 -14.102 1 61.69 7 LYS B N 1
ATOM 670 C CA . LYS B 1 7 ? -11.82 -1.335 -13.023 1 61.69 7 LYS B CA 1
ATOM 671 C C . LYS B 1 7 ? -10.328 -1.139 -13.305 1 61.69 7 LYS B C 1
ATOM 673 O O . LYS B 1 7 ? -9.812 -1.63 -14.305 1 61.69 7 LYS B O 1
ATOM 678 N N . ASN B 1 8 ? -9.672 -0.104 -12.789 1 80.44 8 ASN B N 1
ATOM 679 C CA . ASN B 1 8 ? -8.266 0.235 -12.953 1 80.44 8 ASN B CA 1
ATOM 680 C C . ASN B 1 8 ? -7.359 -0.78 -12.266 1 80.44 8 ASN B C 1
ATOM 682 O O . ASN B 1 8 ? -7.766 -1.419 -11.289 1 80.44 8 ASN B O 1
ATOM 686 N N . SER B 1 9 ? -6.359 -1.154 -13.016 1 93.19 9 SER B N 1
ATOM 687 C CA . SER B 1 9 ? -5.312 -2.014 -12.469 1 93.19 9 SER B CA 1
ATOM 688 C C . SER B 1 9 ? -4.828 -1.498 -11.117 1 93.19 9 SER B C 1
ATOM 690 O O . SER B 1 9 ? -4.594 -0.299 -10.953 1 93.19 9 SER B O 1
ATOM 692 N N . LYS B 1 10 ? -4.926 -2.4 -10.156 1 96.44 10 LYS B N 1
ATOM 693 C CA . LYS B 1 10 ? -4.426 -2.062 -8.828 1 96.44 10 LYS B CA 1
ATOM 694 C C . LYS B 1 10 ? -3.027 -2.629 -8.609 1 96.44 10 LYS B C 1
ATOM 696 O O . LYS B 1 10 ? -2.785 -3.814 -8.844 1 96.44 10 LYS B O 1
ATOM 701 N N . PRO B 1 11 ? -2.113 -1.729 -8.18 1 96.94 11 PRO B N 1
ATOM 702 C CA . PRO B 1 11 ? -0.809 -2.291 -7.82 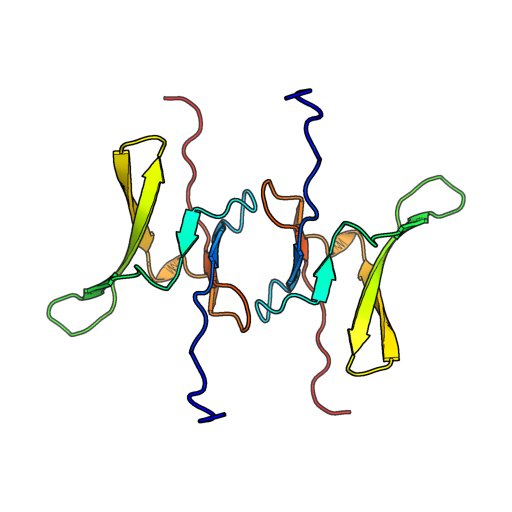1 96.94 11 PRO B CA 1
ATOM 703 C C . PRO B 1 11 ? -0.883 -3.223 -6.613 1 96.94 11 PRO B C 1
ATOM 705 O O . PRO B 1 11 ? -1.712 -3.021 -5.719 1 96.94 11 PRO B O 1
ATOM 708 N N . VAL B 1 12 ? -0.041 -4.246 -6.633 1 97.56 12 VAL B N 1
ATOM 709 C CA . VAL B 1 12 ? 0.146 -5.125 -5.48 1 97.56 12 VAL B CA 1
ATOM 710 C C . VAL B 1 12 ? 1.429 -4.742 -4.742 1 97.56 12 VAL B C 1
ATOM 712 O O . VAL B 1 12 ? 2.518 -4.785 -5.32 1 97.56 12 VAL B O 1
ATOM 715 N N . VAL B 1 13 ? 1.228 -4.406 -3.486 1 97.31 13 VAL B N 1
ATOM 716 C CA . VAL B 1 13 ? 2.336 -3.828 -2.732 1 97.31 13 VAL B CA 1
ATOM 717 C C . VAL B 1 13 ? 2.688 -4.734 -1.554 1 97.31 13 VAL B C 1
ATOM 719 O O . VAL B 1 13 ? 1.799 -5.277 -0.895 1 97.31 13 VAL B O 1
ATOM 722 N N . SER B 1 14 ? 4.055 -4.887 -1.338 1 96.94 14 SER B N 1
ATOM 723 C CA . SER B 1 14 ? 4.539 -5.602 -0.162 1 96.94 14 SER B CA 1
ATOM 724 C C . SER B 1 14 ? 4.387 -4.758 1.1 1 96.94 14 SER B C 1
ATOM 726 O O . SER B 1 14 ? 4.887 -3.633 1.165 1 96.94 14 SER B O 1
ATOM 728 N N . GLN B 1 15 ? 3.705 -5.316 2.035 1 96.56 15 GLN B N 1
ATOM 729 C CA . GLN B 1 15 ? 3.484 -4.621 3.299 1 96.56 15 GLN B CA 1
ATOM 730 C C . GLN B 1 15 ? 4.809 -4.277 3.975 1 96.56 15 GLN B C 1
ATOM 732 O O . GLN B 1 15 ? 4.941 -3.215 4.586 1 96.56 15 GLN B O 1
ATOM 737 N N . ARG B 1 16 ? 5.762 -5.109 3.73 1 95.75 16 ARG B N 1
ATOM 738 C CA . ARG B 1 16 ? 7.023 -5.004 4.461 1 95.75 16 ARG B CA 1
ATOM 739 C C . ARG B 1 16 ? 7.934 -3.957 3.826 1 95.75 16 ARG B C 1
ATOM 741 O O . ARG B 1 16 ? 8.469 -3.086 4.52 1 95.75 16 ARG B O 1
ATOM 748 N N . SER B 1 17 ? 8.109 -4.012 2.512 1 95.62 17 SER B N 1
ATOM 749 C CA . SER B 1 17 ? 9.102 -3.156 1.87 1 95.62 17 SER B CA 1
ATOM 750 C C . SER B 1 17 ? 8.438 -1.972 1.171 1 95.62 17 SER B C 1
ATOM 752 O O . SER B 1 17 ? 9.117 -1.014 0.79 1 95.62 17 SER B O 1
ATOM 754 N N . GLY B 1 18 ? 7.148 -2.006 1.019 1 96.88 18 GLY B N 1
ATOM 755 C CA . GLY B 1 18 ? 6.461 -0.985 0.245 1 96.88 18 GLY B CA 1
ATOM 756 C C . GLY B 1 18 ? 6.73 -1.082 -1.245 1 96.88 18 GLY B C 1
ATOM 757 O O . GLY B 1 18 ? 6.418 -0.158 -1.999 1 96.88 18 GLY B O 1
ATOM 758 N N . ARG B 1 19 ? 7.387 -2.182 -1.678 1 95.62 19 ARG B N 1
ATOM 759 C CA . ARG B 1 19 ? 7.684 -2.367 -3.094 1 95.62 19 ARG B CA 1
ATOM 760 C C . ARG B 1 19 ? 6.445 -2.844 -3.852 1 95.62 19 ARG B C 1
ATOM 762 O O . ARG B 1 19 ? 5.719 -3.719 -3.375 1 95.62 19 ARG B O 1
ATOM 769 N N . ILE B 1 20 ? 6.281 -2.273 -5.012 1 95.44 20 ILE B N 1
ATOM 770 C CA . ILE B 1 20 ? 5.258 -2.783 -5.918 1 95.44 20 ILE B CA 1
ATOM 771 C C . ILE B 1 20 ? 5.777 -4.027 -6.633 1 95.44 20 ILE B C 1
ATOM 773 O O . ILE B 1 20 ? 6.785 -3.971 -7.344 1 95.44 20 ILE B O 1
ATOM 777 N N . VAL B 1 21 ? 5.059 -5.156 -6.504 1 94.06 21 VAL B N 1
ATOM 778 C CA . VAL B 1 21 ? 5.578 -6.422 -7.012 1 94.06 21 VAL B CA 1
ATOM 779 C C . VAL B 1 21 ? 4.824 -6.816 -8.281 1 94.06 21 VAL B C 1
ATOM 781 O O . VAL B 1 21 ? 5.188 -7.789 -8.945 1 94.06 21 VAL B O 1
ATOM 784 N N . GLY B 1 22 ? 3.717 -6.152 -8.547 1 94.62 22 GLY B N 1
ATOM 785 C CA . GLY B 1 22 ? 2.889 -6.438 -9.703 1 94.62 22 GLY B CA 1
ATOM 786 C C . GLY B 1 22 ? 1.59 -5.656 -9.719 1 94.62 22 GLY B C 1
ATOM 787 O O . GLY B 1 22 ? 1.473 -4.625 -9.055 1 94.62 22 GLY B O 1
ATOM 788 N N . SER B 1 23 ? 0.73 -6.133 -10.57 1 95.31 23 SER B N 1
ATOM 789 C CA . SER B 1 23 ? -0.551 -5.453 -10.727 1 95.31 23 SER B CA 1
ATOM 790 C C . SER B 1 23 ? -1.697 -6.453 -10.844 1 95.31 23 SER B C 1
ATOM 792 O O . SER B 1 23 ? -1.49 -7.598 -11.25 1 95.31 23 SER B O 1
ATOM 794 N N . SER B 1 24 ? -2.844 -5.91 -10.508 1 95.69 24 SER B N 1
ATOM 795 C CA . SER B 1 24 ? -4.012 -6.781 -10.516 1 95.69 24 SER B CA 1
ATOM 796 C C . SER B 1 24 ? -4.402 -7.172 -11.938 1 95.69 24 SER B C 1
ATOM 798 O O . SER B 1 24 ? -5.16 -8.125 -12.133 1 95.69 24 SER B O 1
ATOM 800 N N . GLU B 1 25 ? -3.93 -6.461 -12.883 1 93.19 25 GLU B N 1
ATOM 801 C CA . GLU B 1 25 ? -4.324 -6.711 -14.266 1 93.19 25 GLU B CA 1
ATOM 802 C C . GLU B 1 25 ? -3.818 -8.07 -14.75 1 93.19 25 GLU B C 1
ATOM 804 O O . GLU B 1 25 ? -4.414 -8.68 -15.641 1 93.19 25 GLU B O 1
ATOM 809 N N . SER B 1 26 ? -2.75 -8.492 -14.164 1 93.12 26 SER B N 1
ATOM 810 C CA . SER B 1 26 ? -2.162 -9.75 -14.617 1 93.12 26 SER B CA 1
ATOM 811 C C . SER B 1 26 ? -2.389 -10.867 -13.602 1 93.12 26 SER B C 1
ATOM 813 O O . SER B 1 26 ? -1.883 -11.977 -13.766 1 93.12 26 SER B O 1
ATOM 815 N N . LEU B 1 27 ? -3.146 -10.586 -12.648 1 94.69 27 LEU B N 1
ATOM 816 C CA . LEU B 1 27 ? -3.287 -11.492 -11.516 1 94.69 27 LEU B CA 1
ATOM 817 C C . LEU B 1 27 ? -4.066 -12.742 -11.914 1 94.69 27 LEU B C 1
ATOM 819 O O . LEU B 1 27 ? -5.082 -12.648 -12.609 1 94.69 27 LEU B O 1
ATOM 823 N N . GLU B 1 28 ? -3.568 -14.016 -11.469 1 96.75 28 GLU B N 1
ATOM 824 C CA . GLU B 1 28 ? -4.277 -15.281 -11.617 1 96.75 28 GLU B CA 1
ATOM 825 C C . GLU B 1 28 ? -4.457 -15.977 -10.273 1 96.75 28 GLU B C 1
ATOM 827 O O . GLU B 1 28 ? -3.539 -15.992 -9.445 1 96.75 28 GLU B O 1
ATOM 832 N N . PHE B 1 29 ? -5.605 -16.516 -10.117 1 97.56 29 PHE B N 1
ATOM 833 C CA . PHE B 1 29 ? -5.875 -17.266 -8.898 1 97.56 29 PHE B CA 1
ATOM 834 C C . PHE B 1 29 ? -5.441 -18.719 -9.047 1 97.56 29 PHE B C 1
ATOM 836 O O . PHE B 1 29 ? -5.637 -19.328 -10.109 1 97.56 29 PHE B O 1
ATOM 843 N N . VAL B 1 30 ? -4.797 -19.312 -8.094 1 97.69 30 VAL B N 1
ATOM 844 C CA . VAL B 1 30 ? -4.57 -20.734 -7.965 1 97.69 30 VAL B CA 1
ATOM 845 C C . VAL B 1 30 ? -5.645 -21.359 -7.066 1 97.69 30 VAL B C 1
ATOM 847 O O . VAL B 1 30 ? -5.719 -21.047 -5.875 1 97.69 30 VAL B O 1
ATOM 850 N N . ILE B 1 31 ? -6.469 -22.266 -7.648 1 97.81 31 ILE B N 1
ATOM 851 C CA . ILE B 1 31 ? -7.629 -22.812 -6.953 1 97.81 31 ILE B CA 1
ATOM 852 C C . ILE B 1 31 ? -7.473 -24.328 -6.781 1 97.81 31 ILE B C 1
ATOM 854 O O . ILE B 1 31 ? -7.043 -25.016 -7.707 1 97.81 31 ILE B O 1
ATOM 858 N N . ASP B 1 32 ? -7.738 -24.766 -5.574 1 97.31 32 ASP B N 1
ATOM 859 C CA . ASP B 1 32 ? -7.641 -26.203 -5.371 1 97.31 32 ASP B CA 1
ATOM 860 C C . ASP B 1 32 ? -8.883 -26.922 -5.898 1 97.31 32 ASP B C 1
ATOM 862 O O . ASP B 1 32 ? -9.773 -26.281 -6.465 1 97.31 32 ASP B O 1
ATOM 866 N N . ASP B 1 33 ? -8.953 -28.219 -5.668 1 97.25 33 ASP B N 1
ATOM 867 C CA . ASP B 1 33 ? -10.016 -29.062 -6.223 1 97.25 33 ASP B CA 1
ATOM 868 C C . ASP B 1 33 ? -11.359 -28.734 -5.57 1 97.25 33 ASP B C 1
ATOM 870 O O . ASP B 1 33 ? -12.414 -29.031 -6.137 1 97.25 33 ASP B O 1
ATOM 874 N N . GLU B 1 34 ? -11.336 -28.203 -4.391 1 97.19 34 GLU B N 1
ATOM 875 C CA . GLU B 1 34 ? -12.562 -27.906 -3.656 1 97.19 34 GLU B CA 1
ATOM 876 C C . GLU B 1 34 ? -13.055 -26.5 -3.941 1 97.19 34 GLU B C 1
ATOM 878 O O . GLU B 1 34 ? -14.117 -26.094 -3.455 1 97.19 34 GLU B O 1
ATOM 883 N N . GLY B 1 35 ? -12.359 -25.734 -4.688 1 96.88 35 GLY B N 1
ATOM 884 C CA . GLY B 1 35 ? -12.797 -24.406 -5.082 1 96.88 35 GLY B CA 1
ATOM 885 C C . GLY B 1 35 ? -12.234 -23.312 -4.195 1 96.88 35 GLY B C 1
ATOM 886 O O . GLY B 1 35 ? -12.625 -22.156 -4.316 1 96.88 35 GLY B O 1
ATOM 887 N N . ASN B 1 36 ? -11.297 -23.703 -3.373 1 97.5 36 ASN B N 1
ATOM 888 C CA . ASN B 1 36 ? -10.68 -22.703 -2.514 1 97.5 36 ASN B CA 1
ATOM 889 C C . ASN B 1 36 ? -9.516 -22 -3.205 1 97.5 36 ASN B C 1
ATOM 891 O O . ASN B 1 36 ? -8.742 -22.641 -3.926 1 97.5 36 ASN B O 1
ATOM 895 N N . ILE B 1 37 ? -9.492 -20.719 -2.904 1 97.75 37 ILE B N 1
ATOM 896 C CA . ILE B 1 37 ? -8.344 -20 -3.43 1 97.75 37 ILE B CA 1
ATOM 897 C C . ILE B 1 37 ? -7.121 -20.281 -2.553 1 97.75 37 ILE B C 1
ATOM 899 O O . ILE B 1 37 ? -7.145 -20.016 -1.348 1 97.75 37 ILE B O 1
ATOM 903 N N . LEU B 1 38 ? -6.059 -20.734 -3.139 1 97.88 38 LEU B N 1
ATOM 904 C CA . LEU B 1 38 ? -4.84 -21.078 -2.406 1 97.88 38 LEU B CA 1
ATOM 905 C C . LEU B 1 38 ? -3.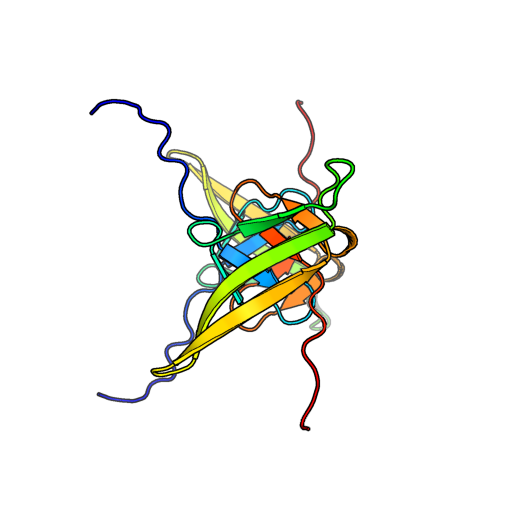836 -19.938 -2.463 1 97.88 38 LEU B C 1
ATOM 907 O O . LEU B 1 38 ? -3.197 -19.609 -1.458 1 97.88 38 LEU B O 1
ATOM 911 N N . SER B 1 39 ? -3.65 -19.328 -3.619 1 98.12 39 SER B N 1
ATOM 912 C CA . SER B 1 39 ? -2.68 -18.266 -3.838 1 98.12 39 SER B CA 1
ATOM 913 C C . SER B 1 39 ? -3.018 -17.453 -5.086 1 98.12 39 SER B C 1
ATOM 915 O O . SER B 1 39 ? -3.906 -17.828 -5.852 1 98.12 39 SER B O 1
ATOM 917 N N . ILE B 1 40 ? -2.416 -16.375 -5.203 1 97.88 40 ILE B N 1
ATOM 918 C CA . ILE B 1 40 ? -2.477 -15.602 -6.441 1 97.88 40 ILE B CA 1
ATOM 919 C C . ILE B 1 40 ? -1.098 -15.57 -7.098 1 97.88 40 ILE B C 1
ATOM 921 O O . ILE B 1 40 ? -0.076 -15.672 -6.414 1 97.88 40 ILE B O 1
ATOM 925 N N . GLU B 1 41 ? -1.129 -15.43 -8.367 1 97.12 41 GLU B N 1
ATOM 926 C CA . GLU B 1 41 ? 0.095 -15.289 -9.148 1 97.12 41 GLU B CA 1
ATOM 927 C C . GLU B 1 41 ? 0.073 -14.016 -9.984 1 97.12 41 GLU B C 1
ATOM 929 O O . GLU B 1 41 ? -0.904 -13.75 -10.688 1 97.12 41 GLU B O 1
ATOM 934 N N . LEU B 1 42 ? 1.15 -13.281 -9.805 1 95.69 42 LEU B N 1
ATOM 935 C CA . LEU B 1 42 ? 1.312 -12.055 -10.57 1 95.69 42 LEU B CA 1
ATOM 936 C C . LEU B 1 42 ? 2.455 -12.18 -11.57 1 95.69 42 LEU B C 1
ATOM 938 O O . LEU B 1 42 ? 3.488 -12.781 -11.266 1 95.69 42 LEU B O 1
ATOM 942 N N . LYS B 1 43 ? 2.232 -11.5 -12.68 1 93.44 43 LYS B N 1
ATOM 943 C CA . LYS B 1 43 ? 3.332 -11.383 -13.633 1 93.44 43 LYS B CA 1
ATOM 944 C C . LYS B 1 43 ? 4.07 -10.062 -13.461 1 93.44 43 LYS B C 1
ATOM 946 O O . LYS B 1 43 ? 3.443 -9.016 -13.281 1 93.44 43 LYS B O 1
ATOM 951 N N . LYS B 1 44 ? 5.328 -10.203 -13.375 1 85.81 44 LYS B N 1
ATOM 952 C CA . LYS B 1 44 ? 6.156 -9.008 -13.273 1 85.81 44 LYS B CA 1
ATOM 953 C C . LYS B 1 44 ? 7.387 -9.109 -14.172 1 85.81 44 LYS B C 1
ATOM 955 O O . LYS B 1 44 ? 7.848 -10.211 -14.477 1 85.81 44 LYS B O 1
ATOM 960 N N . LYS B 1 45 ? 7.719 -7.949 -14.562 1 85.12 45 LYS B N 1
ATOM 961 C CA . LYS B 1 45 ? 8.922 -7.906 -15.383 1 85.12 45 LYS B CA 1
ATOM 962 C C . LYS B 1 45 ? 10.164 -7.645 -14.531 1 85.12 45 LYS B C 1
ATOM 964 O O . LYS B 1 45 ? 10.133 -6.816 -13.617 1 85.12 45 LYS B O 1
ATOM 969 N N . ARG B 1 46 ? 11.141 -8.398 -14.648 1 82.69 46 ARG B N 1
ATOM 970 C CA . ARG B 1 46 ? 12.477 -8.156 -14.125 1 82.69 46 ARG B CA 1
ATOM 971 C C . ARG B 1 46 ? 13.477 -7.953 -15.266 1 82.69 46 ARG B C 1
ATOM 973 O O . ARG B 1 46 ? 13.984 -8.922 -15.828 1 82.69 46 ARG B O 1
ATOM 980 N N . GLY B 1 47 ? 13.719 -6.703 -15.469 1 85.56 47 GLY B N 1
ATOM 981 C CA . GLY B 1 47 ? 14.5 -6.422 -16.672 1 85.56 47 GLY B CA 1
ATOM 982 C C . GLY B 1 47 ? 13.805 -6.844 -17.938 1 85.56 47 GLY B C 1
ATOM 983 O O . GLY B 1 47 ? 12.703 -6.375 -18.25 1 85.56 47 GLY B O 1
ATOM 984 N N . PHE B 1 48 ? 14.375 -7.836 -18.688 1 90.06 48 PHE B N 1
ATOM 985 C CA . PHE B 1 48 ? 13.805 -8.289 -19.938 1 90.06 48 PHE B CA 1
ATOM 986 C C . PHE B 1 48 ? 13.039 -9.594 -19.75 1 90.06 48 PHE B C 1
ATOM 988 O O . PHE B 1 48 ? 12.406 -10.094 -20.688 1 90.06 48 PHE B O 1
ATOM 995 N N . ARG B 1 49 ? 13.109 -10.07 -18.562 1 90.81 49 ARG B N 1
ATOM 996 C CA . ARG B 1 49 ? 12.469 -11.359 -18.297 1 90.81 49 ARG B CA 1
ATOM 997 C C . ARG B 1 49 ? 11.18 -11.172 -17.5 1 90.81 49 ARG B C 1
ATOM 999 O O . ARG B 1 49 ? 11.102 -10.312 -16.625 1 90.81 49 ARG B O 1
ATOM 1006 N N . TRP B 1 50 ? 10.281 -12.008 -17.922 1 90.31 50 TRP B N 1
ATOM 1007 C CA . TRP B 1 50 ? 9.055 -12.062 -17.125 1 90.31 50 TRP B CA 1
ATOM 1008 C C . TRP B 1 50 ? 9.18 -13.07 -15.992 1 90.31 50 TRP B C 1
ATOM 1010 O O . TRP B 1 50 ? 9.695 -14.172 -16.188 1 90.31 50 TRP B O 1
ATOM 1020 N N . GLU B 1 51 ? 8.805 -12.562 -14.781 1 90.62 51 GLU B N 1
ATOM 1021 C CA . GLU B 1 51 ? 8.805 -13.438 -13.609 1 90.62 51 GLU B CA 1
ATOM 1022 C C . GLU B 1 51 ? 7.418 -13.531 -12.984 1 90.62 51 GLU B C 1
ATOM 1024 O O . GLU B 1 51 ? 6.57 -12.664 -13.219 1 90.62 51 GLU B O 1
ATOM 1029 N N . THR B 1 52 ? 7.246 -14.648 -12.328 1 92.75 52 THR B N 1
ATOM 1030 C CA . THR B 1 52 ? 5.98 -14.859 -11.625 1 92.75 52 THR B CA 1
ATOM 1031 C C . THR B 1 52 ? 6.164 -14.719 -10.117 1 92.75 52 THR B C 1
ATOM 1033 O O . THR B 1 52 ? 7.086 -15.297 -9.547 1 92.75 52 THR B O 1
ATOM 1036 N N . GLU B 1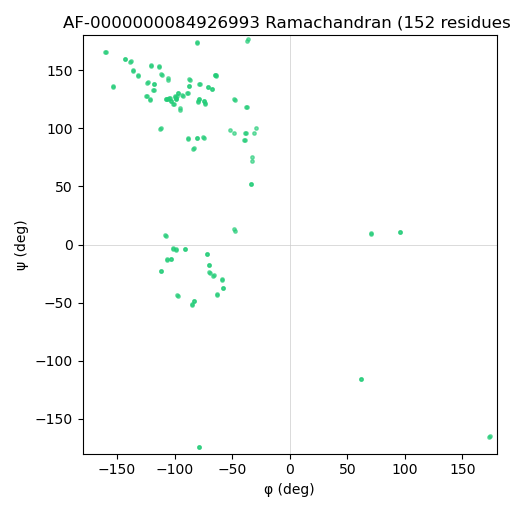 53 ? 5.352 -13.836 -9.562 1 93.88 53 GLU B N 1
ATOM 1037 C CA . GLU B 1 53 ? 5.289 -13.711 -8.109 1 93.88 53 GLU B CA 1
ATOM 1038 C C . GLU B 1 53 ? 4.09 -14.461 -7.543 1 93.88 53 GLU B C 1
ATOM 1040 O O . GLU B 1 53 ? 2.963 -14.281 -8.008 1 93.88 53 GLU B O 1
ATOM 1045 N N . VAL B 1 54 ? 4.383 -15.359 -6.574 1 95.81 54 VAL B N 1
ATOM 1046 C CA . VAL B 1 54 ? 3.301 -16.109 -5.949 1 95.81 54 VAL B CA 1
ATOM 1047 C C . VAL B 1 54 ? 3.066 -15.594 -4.531 1 95.81 54 VAL B C 1
ATOM 1049 O O . VAL B 1 54 ? 4.008 -15.477 -3.744 1 95.81 54 VAL B O 1
ATOM 1052 N N . ILE B 1 55 ? 1.872 -15.242 -4.285 1 97.19 55 ILE B N 1
ATOM 1053 C CA . ILE B 1 55 ? 1.487 -14.773 -2.959 1 97.19 55 ILE B CA 1
ATOM 1054 C C . ILE B 1 55 ? 0.376 -15.664 -2.402 1 97.19 55 ILE B C 1
ATOM 1056 O O . ILE B 1 55 ? -0.659 -15.852 -3.047 1 97.19 55 ILE B O 1
ATOM 1060 N N . LEU B 1 56 ? 0.588 -16.234 -1.208 1 97.81 56 LEU B N 1
ATOM 1061 C CA . LEU B 1 56 ? -0.451 -17.047 -0.587 1 97.81 56 LEU B CA 1
ATOM 1062 C C . LEU B 1 56 ? -1.679 -16.219 -0.26 1 97.81 56 LEU B C 1
ATOM 1064 O O . LEU B 1 56 ? -1.552 -15.055 0.157 1 97.81 56 LEU B O 1
ATOM 1068 N N . TRP B 1 57 ? -2.838 -16.766 -0.368 1 97.94 57 TRP B N 1
ATOM 1069 C CA . TRP B 1 57 ? -4.082 -16.062 -0.09 1 97.94 57 TRP B CA 1
ATOM 1070 C C . TRP B 1 57 ? -4.098 -15.516 1.337 1 97.94 57 TRP B C 1
ATOM 1072 O O . TRP B 1 57 ? -4.512 -14.383 1.574 1 97.94 57 TRP B O 1
ATOM 1082 N N . ASP B 1 58 ? -3.555 -16.297 2.168 1 97.38 58 ASP B N 1
ATOM 1083 C CA . ASP B 1 58 ? -3.529 -15.922 3.578 1 97.38 58 ASP B CA 1
ATOM 1084 C C . ASP B 1 58 ? -2.549 -14.773 3.818 1 97.38 58 ASP B C 1
ATOM 1086 O O . ASP B 1 58 ? -2.562 -14.156 4.883 1 97.38 58 ASP B O 1
ATOM 1090 N N . ASP B 1 59 ? -1.771 -14.398 2.811 1 97.69 59 ASP B N 1
ATOM 1091 C CA . ASP B 1 59 ? -0.8 -13.32 2.943 1 97.69 59 ASP B CA 1
ATOM 1092 C C . ASP B 1 59 ? -1.351 -12.016 2.375 1 97.69 59 ASP B C 1
ATOM 1094 O O . ASP B 1 59 ? -0.708 -10.969 2.479 1 97.69 59 ASP B O 1
ATOM 1098 N N . ILE B 1 60 ? -2.49 -12.133 1.821 1 98.06 60 ILE B N 1
ATOM 1099 C CA . ILE B 1 60 ? -3.162 -10.906 1.401 1 98.06 60 ILE B CA 1
ATOM 1100 C C . ILE B 1 60 ? -3.705 -10.172 2.625 1 98.06 60 ILE B C 1
ATOM 1102 O O . ILE B 1 60 ? -4.488 -10.727 3.396 1 98.06 60 ILE B O 1
ATOM 1106 N N . VAL B 1 61 ? -3.234 -8.984 2.729 1 96.88 61 VAL B N 1
ATOM 1107 C CA . VAL B 1 61 ? -3.604 -8.195 3.9 1 96.88 61 VAL B CA 1
ATOM 1108 C C . VAL B 1 61 ? -4.938 -7.496 3.654 1 96.88 61 VAL B C 1
ATOM 1110 O O . VAL B 1 61 ? -5.852 -7.582 4.477 1 96.88 61 VAL B O 1
ATOM 1113 N N . VAL B 1 62 ? -5.035 -6.77 2.492 1 96.56 62 VAL B N 1
ATOM 1114 C CA . VAL B 1 62 ? -6.262 -6.066 2.137 1 96.56 62 VAL B CA 1
ATOM 1115 C C . VAL B 1 62 ? -6.352 -5.914 0.619 1 96.56 62 VAL B C 1
ATOM 1117 O O . VAL B 1 62 ? -5.344 -5.66 -0.045 1 96.56 62 VAL B O 1
ATOM 1120 N N . ILE B 1 63 ? -7.504 -6.164 0.104 1 97.44 63 ILE B N 1
ATOM 1121 C CA . ILE B 1 63 ? -7.84 -5.73 -1.248 1 97.44 63 ILE B CA 1
ATOM 1122 C C . ILE B 1 63 ? -8.43 -4.32 -1.205 1 97.44 63 ILE B C 1
ATOM 1124 O O . ILE B 1 63 ? -9.633 -4.152 -1.013 1 97.44 63 ILE B O 1
ATOM 1128 N N . GLY B 1 64 ? -7.59 -3.428 -1.336 1 96.56 64 GLY B N 1
ATOM 1129 C CA . GLY B 1 64 ? -7.969 -2.047 -1.084 1 96.56 64 GLY B CA 1
ATOM 1130 C C . GLY B 1 64 ? -8.688 -1.401 -2.254 1 96.56 64 GLY B C 1
ATOM 1131 O O . G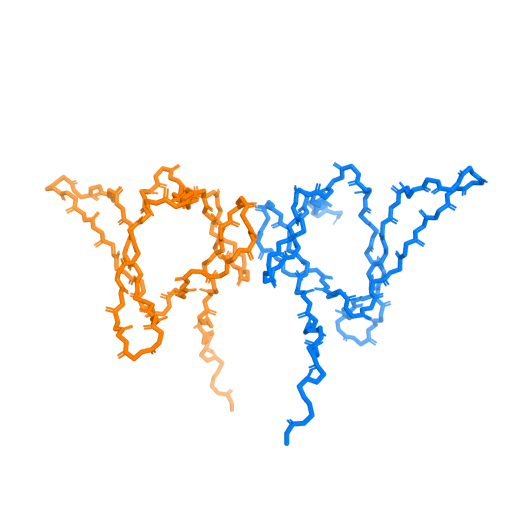LY B 1 64 ? -8.836 -2.014 -3.312 1 96.56 64 GLY B O 1
ATOM 1132 N N . GLU B 1 65 ? -9.117 -0.203 -1.922 1 94.94 65 GLU B N 1
ATOM 1133 C CA . GLU B 1 65 ? -9.797 0.571 -2.955 1 94.94 65 GLU B CA 1
ATOM 1134 C C . GLU B 1 65 ? -8.859 0.889 -4.117 1 94.94 65 GLU B C 1
ATOM 1136 O O . GLU B 1 65 ? -9.242 0.755 -5.281 1 94.94 65 GLU B O 1
ATOM 1141 N N . ASP B 1 66 ? -7.637 1.282 -3.756 1 96.56 66 ASP B N 1
ATOM 1142 C CA . ASP B 1 66 ? -6.699 1.736 -4.777 1 96.56 66 ASP B CA 1
ATOM 1143 C C . ASP B 1 66 ? -5.543 0.751 -4.941 1 96.56 66 ASP B C 1
ATOM 1145 O O . ASP B 1 66 ? -4.914 0.694 -5.996 1 96.56 66 ASP B O 1
ATOM 1149 N N . VAL B 1 67 ? -5.227 -0.104 -3.889 1 97.69 67 VAL B N 1
ATOM 1150 C CA . VAL B 1 67 ? -4.086 -1.012 -3.961 1 97.69 67 VAL B CA 1
ATOM 1151 C C . VAL B 1 67 ? -4.434 -2.334 -3.281 1 97.69 67 VAL B C 1
ATOM 1153 O O . VAL B 1 67 ? -5.391 -2.408 -2.506 1 97.69 67 VAL B O 1
ATOM 1156 N N . ILE B 1 68 ? -3.684 -3.318 -3.646 1 98.44 68 ILE B 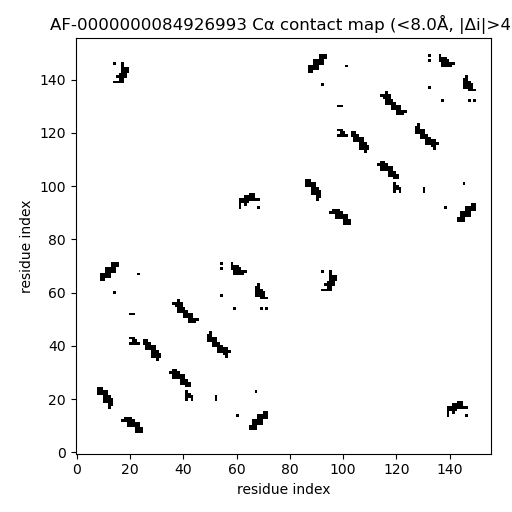N 1
ATOM 1157 C CA . ILE B 1 68 ? -3.67 -4.57 -2.896 1 98.44 68 ILE B CA 1
ATOM 1158 C C . ILE B 1 68 ? -2.412 -4.641 -2.033 1 98.44 68 ILE B C 1
ATOM 1160 O O . ILE B 1 68 ? -1.297 -4.484 -2.537 1 98.44 68 ILE B O 1
ATOM 1164 N N . ILE B 1 69 ? -2.518 -4.816 -0.738 1 98.38 69 ILE B N 1
ATOM 1165 C CA . ILE B 1 69 ? -1.392 -4.93 0.183 1 98.38 69 ILE B CA 1
ATOM 1166 C C . ILE B 1 69 ? -1.218 -6.387 0.606 1 98.38 69 ILE B C 1
ATOM 1168 O O . ILE B 1 69 ? -2.178 -7.035 1.027 1 98.38 69 ILE B O 1
ATOM 1172 N N . ALA B 1 70 ? -0.023 -6.871 0.417 1 98.25 70 ALA B N 1
ATOM 1173 C CA . ALA B 1 70 ? 0.254 -8.266 0.762 1 98.25 70 ALA B CA 1
ATOM 1174 C C . ALA B 1 70 ? 1.531 -8.383 1.589 1 98.25 70 ALA B C 1
ATOM 1176 O O . ALA B 1 70 ? 2.447 -7.57 1.444 1 98.25 70 ALA B O 1
ATOM 1177 N N . ASN B 1 71 ? 1.53 -9.32 2.486 1 96.69 71 ASN B N 1
ATOM 1178 C CA . ASN B 1 71 ? 2.74 -9.688 3.215 1 96.69 71 ASN B CA 1
ATOM 1179 C C . ASN B 1 71 ? 3.627 -10.617 2.395 1 96.69 71 ASN B C 1
ATOM 1181 O O . ASN B 1 71 ? 3.455 -11.836 2.432 1 96.69 71 ASN B O 1
ATOM 1185 N N . ILE B 1 72 ? 4.52 -10.086 1.67 1 94 72 ILE B N 1
ATOM 1186 C CA . ILE B 1 72 ? 5.379 -10.859 0.774 1 94 72 ILE B CA 1
ATOM 1187 C C . ILE B 1 72 ? 6.73 -11.102 1.442 1 94 72 ILE B C 1
ATOM 1189 O O . ILE B 1 72 ? 7.363 -10.172 1.942 1 94 72 ILE B O 1
ATOM 1193 N N . LYS B 1 73 ? 7.125 -12.328 1.535 1 85.31 73 LYS B N 1
ATOM 1194 C CA . LYS B 1 73 ? 8.438 -12.656 2.072 1 85.31 73 LYS B CA 1
ATOM 1195 C C . LYS B 1 73 ? 9.539 -12.352 1.061 1 85.31 73 LYS B C 1
ATOM 1197 O O . LYS B 1 73 ? 9.578 -12.93 -0.024 1 85.31 73 LYS B O 1
ATOM 1202 N N . GLU B 1 74 ? 10.133 -11.188 1.07 1 78.06 74 GLU B N 1
ATOM 1203 C CA . GLU B 1 74 ? 11.172 -10.781 0.132 1 78.06 74 GLU B CA 1
ATOM 1204 C C . GLU B 1 74 ? 12.547 -11.273 0.581 1 78.06 74 GLU B C 1
ATOM 1206 O O . GLU B 1 74 ? 12.875 -11.219 1.769 1 78.06 74 GLU B O 1
ATOM 1211 N N . GLY B 1 75 ? 12.977 -12.578 0.325 1 60.59 75 GLY B N 1
ATOM 1212 C CA . GLY B 1 75 ? 14.242 -13.195 0.697 1 60.59 75 GLY B CA 1
ATOM 1213 C C . GLY B 1 75 ? 15.43 -12.258 0.582 1 60.59 75 GLY B C 1
ATOM 1214 O O . GLY B 1 75 ? 15.414 -11.336 -0.237 1 60.59 75 GLY B O 1
ATOM 1215 N N . GLU B 1 76 ? 16.203 -11.938 1.765 1 48.69 76 GLU B N 1
ATOM 1216 C CA . GLU B 1 76 ? 17.578 -11.422 1.686 1 48.69 76 GLU B CA 1
ATOM 1217 C C . GLU B 1 76 ? 18.328 -12.062 0.529 1 48.69 76 GLU B C 1
ATOM 1219 O O . GLU B 1 76 ? 17.906 -13.078 -0.021 1 48.69 76 GLU B O 1
ATOM 1224 N N . HIS B 1 77 ? 19.75 -11.711 0.117 1 39.06 77 HIS B N 1
ATOM 1225 C CA . HIS B 1 77 ? 20.797 -12.406 -0.633 1 39.06 77 HIS B CA 1
ATOM 1226 C C . HIS B 1 77 ? 20.703 -13.914 -0.438 1 39.06 77 HIS B C 1
ATOM 1228 O O . HIS B 1 77 ? 20.781 -14.406 0.69 1 39.06 77 HIS B O 1
ATOM 1234 N N . GLU B 1 78 ? 20.062 -14.688 -1.33 1 30.88 78 GLU B N 1
ATOM 1235 C CA . GLU B 1 78 ? 20.859 -15.867 -1.666 1 30.88 78 GLU B CA 1
ATOM 1236 C C . GLU B 1 78 ? 22.25 -15.469 -2.158 1 30.88 78 GLU B C 1
ATOM 1238 O O . GLU B 1 78 ? 22.406 -14.445 -2.826 1 30.88 78 GLU B O 1
#